Protein AF-A0A959I3H0-F1 (afdb_monomer_lite)

Structure (mmCIF, N/CA/C/O backbone):
data_AF-A0A959I3H0-F1
#
_entry.id   AF-A0A959I3H0-F1
#
loop_
_atom_site.group_PDB
_atom_site.id
_atom_site.type_symbol
_atom_site.label_atom_id
_atom_site.label_alt_id
_atom_site.label_comp_id
_atom_site.label_asym_id
_atom_site.label_entity_id
_atom_site.label_seq_id
_atom_site.pdbx_PDB_ins_code
_atom_site.Cartn_x
_atom_site.Cartn_y
_atom_site.Cartn_z
_atom_site.occupancy
_atom_site.B_iso_or_equiv
_atom_site.auth_seq_id
_atom_site.auth_comp_id
_atom_site.auth_asym_id
_atom_site.auth_atom_id
_atom_site.pdbx_PDB_model_num
ATOM 1 N N . MET A 1 1 ? -0.123 -9.953 -1.216 1.00 85.19 1 MET A N 1
ATOM 2 C CA . MET A 1 1 ? -0.976 -8.933 -1.865 1.00 85.19 1 MET A CA 1
ATOM 3 C C . MET A 1 1 ? -2.348 -8.792 -1.222 1.00 85.19 1 MET A C 1
ATOM 5 O O . MET A 1 1 ? -2.738 -7.659 -0.989 1.00 85.19 1 MET A O 1
ATOM 9 N N . GLN A 1 2 ? -3.035 -9.879 -0.845 1.00 89.44 2 GLN A N 1
ATOM 10 C CA . GLN A 1 2 ? -4.354 -9.787 -0.188 1.00 89.44 2 GLN A CA 1
ATOM 11 C C . GLN A 1 2 ? -4.349 -8.902 1.066 1.00 89.44 2 GLN A C 1
ATOM 13 O O . GLN A 1 2 ? -5.135 -7.968 1.141 1.00 89.44 2 GLN A O 1
ATOM 18 N N . LYS A 1 3 ? -3.363 -9.079 1.952 1.00 89.69 3 LYS A N 1
ATOM 19 C CA . LYS A 1 3 ? -3.213 -8.236 3.148 1.00 89.69 3 LYS A CA 1
ATOM 20 C C . LYS A 1 3 ? -3.054 -6.741 2.845 1.00 89.69 3 LYS A C 1
ATOM 22 O O . LYS A 1 3 ? -3.541 -5.906 3.592 1.00 89.69 3 LYS A O 1
ATOM 27 N N . ALA A 1 4 ? -2.408 -6.395 1.731 1.00 91.50 4 ALA A N 1
ATOM 28 C CA . ALA A 1 4 ? -2.271 -5.004 1.309 1.00 91.50 4 ALA A CA 1
ATOM 29 C C . ALA A 1 4 ? -3.629 -4.397 0.930 1.00 91.50 4 ALA A C 1
ATOM 31 O O . ALA A 1 4 ? -3.931 -3.274 1.308 1.00 91.50 4 ALA A O 1
ATOM 32 N N . LEU A 1 5 ? -4.452 -5.164 0.208 1.00 90.75 5 LEU A N 1
ATOM 33 C CA . LEU A 1 5 ? -5.800 -4.763 -0.187 1.00 90.75 5 LEU A CA 1
ATOM 34 C C . LEU A 1 5 ? -6.711 -4.571 1.031 1.00 90.75 5 LEU A C 1
ATOM 36 O O . LEU A 1 5 ? -7.483 -3.618 1.064 1.00 90.75 5 LEU A O 1
ATOM 40 N N . GLU A 1 6 ? -6.618 -5.456 2.023 1.00 92.00 6 GLU A N 1
ATOM 41 C CA . GLU A 1 6 ? -7.376 -5.335 3.274 1.00 92.00 6 GLU A CA 1
ATOM 42 C C . GLU A 1 6 ? -7.013 -4.052 4.026 1.00 92.00 6 GLU A C 1
ATOM 44 O O . GLU A 1 6 ? -7.905 -3.298 4.398 1.00 92.00 6 GLU A O 1
ATOM 49 N N . LEU A 1 7 ? -5.718 -3.757 4.171 1.00 90.75 7 LEU A N 1
ATOM 50 C CA . LEU A 1 7 ? -5.244 -2.551 4.857 1.00 90.75 7 LEU A CA 1
ATOM 51 C C . LEU A 1 7 ? -5.629 -1.258 4.124 1.00 90.75 7 LEU A C 1
ATOM 53 O O . LEU A 1 7 ? -5.976 -0.275 4.774 1.00 90.75 7 LEU A O 1
ATOM 57 N N . ILE A 1 8 ? -5.604 -1.262 2.784 1.00 90.56 8 ILE A N 1
ATOM 58 C CA . ILE A 1 8 ? -6.052 -0.115 1.976 1.00 90.56 8 ILE A CA 1
ATOM 59 C C . ILE A 1 8 ? -7.549 0.117 2.195 1.00 90.56 8 ILE A C 1
ATOM 61 O O . ILE A 1 8 ? -7.962 1.235 2.479 1.00 90.56 8 ILE A O 1
ATOM 65 N N . ARG A 1 9 ? -8.356 -0.950 2.137 1.00 89.44 9 ARG A N 1
ATOM 66 C CA . ARG A 1 9 ? -9.808 -0.875 2.362 1.00 89.44 9 ARG A CA 1
ATOM 67 C C . ARG A 1 9 ? -10.178 -0.468 3.780 1.00 89.44 9 ARG A C 1
ATOM 69 O O . ARG A 1 9 ? -11.217 0.150 3.980 1.00 89.44 9 ARG A O 1
ATOM 76 N N . GLU A 1 10 ? -9.354 -0.832 4.755 1.00 90.94 10 GLU A N 1
ATOM 77 C CA . GLU A 1 10 ? -9.545 -0.411 6.138 1.00 90.94 10 GLU A CA 1
ATOM 78 C C . GLU A 1 10 ? -9.314 1.102 6.308 1.00 90.94 10 GLU A C 1
ATOM 80 O O . GLU A 1 10 ? -9.840 1.697 7.245 1.00 90.94 10 GLU A O 1
ATOM 85 N N . GLY A 1 11 ? -8.546 1.735 5.410 1.00 85.31 11 GLY A N 1
ATOM 86 C CA . GLY A 1 11 ? -8.331 3.185 5.379 1.00 85.31 11 GLY A CA 1
ATOM 87 C C . GLY A 1 11 ? -7.529 3.738 6.561 1.00 85.31 11 GLY A C 1
ATOM 88 O O . GLY A 1 11 ? -7.406 4.950 6.710 1.00 85.31 11 GLY A O 1
ATOM 89 N N . LYS A 1 12 ? -6.980 2.868 7.417 1.00 83.19 12 LYS A N 1
ATOM 90 C CA . LYS A 1 12 ? -6.216 3.264 8.612 1.00 83.19 12 LYS A CA 1
ATOM 91 C C . LYS A 1 12 ? -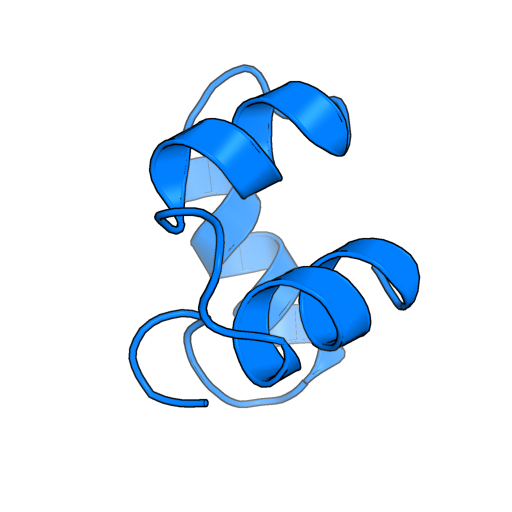4.756 3.588 8.317 1.00 83.19 12 LYS A C 1
ATOM 93 O O . LYS A 1 12 ? -4.112 4.252 9.122 1.00 83.19 12 LYS A O 1
ATOM 98 N N . LEU A 1 13 ? -4.227 3.095 7.199 1.00 86.62 13 LEU A N 1
ATOM 99 C CA . LEU A 1 13 ? -2.824 3.229 6.824 1.00 86.62 13 LEU A CA 1
ATOM 100 C C . LEU A 1 13 ? -2.696 3.857 5.441 1.00 86.62 13 LEU A C 1
ATOM 102 O O . LEU A 1 13 ? -3.436 3.525 4.516 1.00 86.62 13 LEU A O 1
ATOM 106 N N . ASN A 1 14 ? -1.699 4.723 5.282 1.00 89.31 14 ASN A N 1
ATOM 107 C CA . ASN A 1 14 ? -1.349 5.254 3.972 1.00 89.31 14 ASN A CA 1
ATOM 108 C C . ASN A 1 14 ? -0.626 4.193 3.133 1.00 89.31 14 ASN A C 1
ATOM 110 O O . ASN A 1 14 ? 0.083 3.334 3.657 1.00 89.31 14 ASN A O 1
ATOM 114 N N . VAL A 1 15 ? -0.730 4.308 1.807 1.00 88.69 15 VAL A N 1
ATOM 115 C CA . VAL A 1 15 ? -0.123 3.379 0.831 1.00 88.69 15 VAL A CA 1
ATOM 116 C C . VAL A 1 15 ? 1.374 3.140 1.093 1.00 88.69 15 VAL A C 1
ATOM 118 O O . VAL A 1 15 ? 1.869 2.032 0.890 1.00 88.69 15 VAL A O 1
ATOM 121 N N . SER A 1 16 ? 2.091 4.157 1.587 1.00 90.81 16 SER A N 1
ATOM 122 C CA . SER A 1 16 ? 3.496 4.039 1.997 1.00 90.81 16 SER A CA 1
ATOM 123 C C . SER A 1 16 ? 3.682 3.055 3.146 1.00 90.81 16 SER A C 1
ATOM 125 O O . SER A 1 16 ? 4.433 2.092 2.995 1.00 90.81 16 SER A O 1
ATOM 127 N N . GLU A 1 17 ? 2.935 3.217 4.237 1.00 91.75 17 GLU A N 1
ATOM 128 C CA . GLU A 1 17 ? 2.988 2.316 5.394 1.00 91.75 17 GLU A CA 1
ATOM 129 C C . GLU A 1 17 ? 2.677 0.873 4.985 1.00 91.75 17 GLU A C 1
ATOM 131 O O . GLU A 1 17 ? 3.387 -0.061 5.352 1.00 91.75 17 GLU A O 1
ATOM 136 N N . ILE A 1 18 ? 1.649 0.702 4.148 1.00 91.94 18 ILE A N 1
ATOM 137 C CA . ILE A 1 18 ? 1.208 -0.603 3.648 1.00 91.94 18 ILE A CA 1
ATOM 138 C C . ILE A 1 18 ? 2.299 -1.248 2.790 1.00 91.94 18 ILE A C 1
ATOM 140 O O . ILE A 1 18 ? 2.528 -2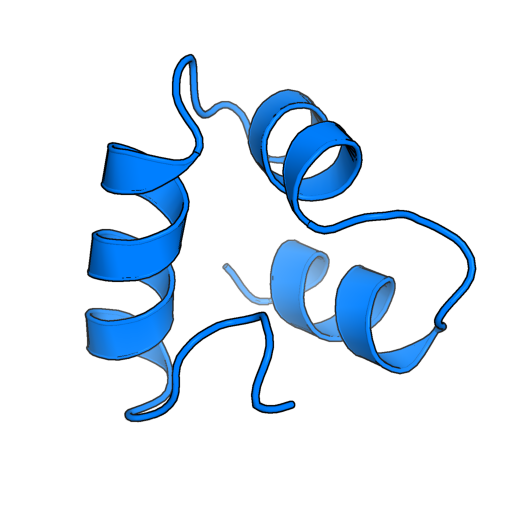.456 2.881 1.00 91.94 18 ILE A O 1
ATOM 144 N N . SER A 1 19 ? 3.014 -0.460 1.982 1.00 91.75 19 SER A N 1
ATOM 145 C CA . SER A 1 19 ? 4.139 -0.964 1.193 1.00 91.75 19 SER A CA 1
ATOM 146 C C . SER A 1 19 ? 5.251 -1.526 2.087 1.00 91.75 19 SER A C 1
ATOM 148 O O . SER A 1 19 ? 5.675 -2.664 1.875 1.00 91.75 19 SER A O 1
ATOM 150 N N . TYR A 1 20 ? 5.623 -0.815 3.155 1.00 90.81 20 TYR A N 1
ATOM 151 C CA . TYR A 1 20 ? 6.614 -1.291 4.123 1.00 90.81 20 TYR A CA 1
ATOM 152 C C . TYR A 1 20 ? 6.123 -2.526 4.889 1.00 90.81 20 TYR A C 1
ATOM 154 O O . TYR A 1 20 ? 6.845 -3.518 4.989 1.00 90.81 20 TYR A O 1
ATOM 162 N N . GLN A 1 21 ? 4.870 -2.529 5.354 1.00 89.50 21 GLN A N 1
ATOM 163 C CA . GLN A 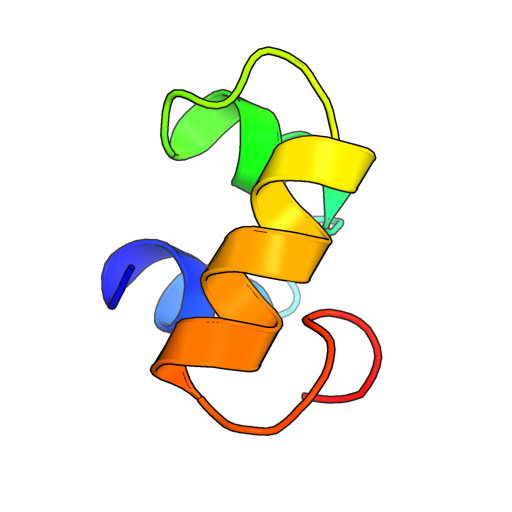1 21 ? 4.274 -3.658 6.081 1.00 89.50 21 GLN A CA 1
ATOM 164 C C . GLN A 1 21 ? 4.166 -4.941 5.251 1.00 89.50 21 GLN A C 1
ATOM 166 O O . GLN A 1 21 ? 4.139 -6.043 5.798 1.00 89.50 21 GLN A O 1
ATOM 171 N N . THR A 1 22 ? 4.069 -4.809 3.931 1.00 88.62 22 THR A N 1
ATOM 172 C CA . THR A 1 22 ? 3.914 -5.941 3.008 1.00 88.62 22 THR A CA 1
ATOM 173 C C . THR A 1 22 ? 5.244 -6.425 2.433 1.00 88.62 22 THR A C 1
ATOM 175 O O . THR A 1 22 ? 5.248 -7.331 1.599 1.00 88.62 22 THR A O 1
ATOM 178 N N . GLY A 1 23 ? 6.365 -5.868 2.909 1.00 88.69 23 GLY A N 1
ATOM 179 C CA . GLY A 1 23 ? 7.720 -6.294 2.562 1.00 88.69 23 GLY A CA 1
ATOM 180 C C . GLY A 1 23 ? 8.320 -5.585 1.348 1.00 88.69 23 GLY A C 1
ATOM 181 O O . GLY A 1 23 ? 9.316 -6.056 0.803 1.00 88.69 23 GLY A O 1
ATOM 182 N N . PHE A 1 24 ? 7.739 -4.469 0.898 1.00 90.50 24 PHE A N 1
ATOM 183 C CA . PHE A 1 24 ? 8.305 -3.664 -0.180 1.00 90.50 24 PHE A CA 1
ATOM 18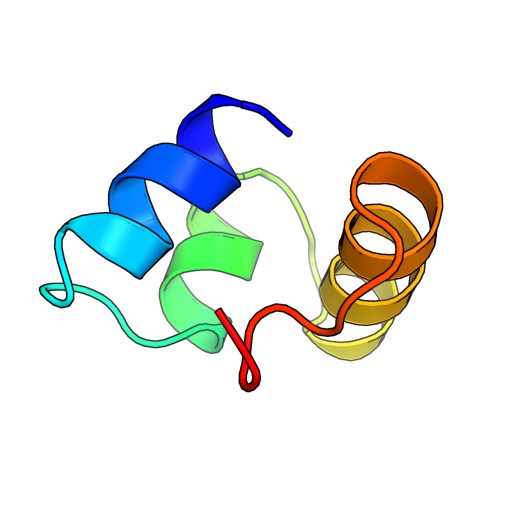4 C C . PHE A 1 24 ? 9.194 -2.555 0.376 1.00 90.50 24 PHE A C 1
ATOM 186 O O . PHE A 1 24 ? 8.793 -1.787 1.241 1.00 90.50 24 PHE A O 1
ATOM 193 N N . SER A 1 25 ? 10.385 -2.407 -0.201 1.00 86.88 25 SER A N 1
ATOM 194 C CA . SER A 1 25 ? 11.314 -1.321 0.145 1.00 86.88 25 SER A CA 1
ATOM 195 C C . SER A 1 25 ? 10.998 0.003 -0.561 1.00 86.88 25 SER A C 1
ATOM 197 O O . SER A 1 25 ? 11.699 0.991 -0.363 1.00 86.88 25 SER A O 1
ATOM 199 N N . SER A 1 26 ? 10.000 0.037 -1.450 1.00 88.88 26 SER A N 1
ATOM 200 C CA . SER A 1 26 ? 9.633 1.24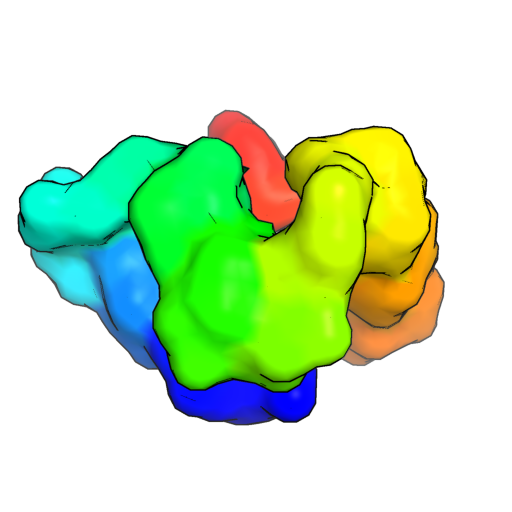2 -2.200 1.00 88.88 26 SER A CA 1
ATOM 201 C C . SER A 1 26 ? 8.187 1.213 -2.685 1.00 88.88 26 SER A C 1
ATOM 203 O O . SER A 1 26 ? 7.740 0.235 -3.296 1.00 88.88 26 SER A O 1
ATOM 205 N N . LEU A 1 27 ? 7.511 2.356 -2.537 1.00 90.50 27 LEU A N 1
ATOM 206 C CA . LEU A 1 27 ? 6.140 2.589 -2.998 1.00 90.50 27 LEU A CA 1
ATOM 207 C C . LEU A 1 27 ? 5.960 2.275 -4.491 1.00 90.50 27 LEU A C 1
ATOM 209 O O . LEU A 1 27 ? 4.973 1.670 -4.887 1.00 90.50 27 LEU A O 1
ATOM 213 N N . GLY A 1 28 ? 6.936 2.629 -5.334 1.00 91.69 28 GLY A N 1
ATOM 214 C CA . GLY A 1 28 ? 6.867 2.369 -6.775 1.00 91.69 28 GLY A CA 1
ATOM 215 C C . GLY A 1 28 ? 6.841 0.876 -7.129 1.00 91.69 28 GLY A C 1
ATOM 216 O O . GLY A 1 28 ? 6.111 0.466 -8.031 1.00 91.69 28 GLY A O 1
ATOM 217 N N . HIS A 1 29 ? 7.595 0.037 -6.406 1.00 92.06 29 HIS A N 1
ATOM 218 C CA . HIS A 1 29 ? 7.539 -1.422 -6.579 1.00 92.06 29 HIS A CA 1
ATOM 219 C C . HIS A 1 29 ? 6.198 -1.979 -6.123 1.00 92.06 29 HIS A C 1
ATOM 221 O O . HIS A 1 29 ? 5.581 -2.767 -6.844 1.00 92.06 29 HIS A O 1
ATOM 227 N N . PHE A 1 30 ? 5.738 -1.523 -4.961 1.00 93.62 30 PHE A N 1
ATOM 228 C CA . PHE A 1 30 ? 4.449 -1.905 -4.415 1.00 93.62 30 PHE A CA 1
ATOM 229 C C . PHE A 1 30 ? 3.307 -1.552 -5.370 1.00 93.62 30 PHE A C 1
ATOM 231 O O . PHE A 1 30 ? 2.576 -2.446 -5.779 1.00 93.62 30 PHE A O 1
ATOM 238 N N . SER A 1 31 ? 3.203 -0.298 -5.818 1.00 92.75 31 SER A N 1
ATOM 239 C CA . SER A 1 31 ? 2.131 0.160 -6.709 1.00 92.75 31 SER A CA 1
ATOM 240 C C . SER A 1 31 ? 2.101 -0.597 -8.032 1.00 92.75 31 SER A C 1
ATOM 242 O O . SER A 1 31 ? 1.026 -0.987 -8.484 1.00 92.75 31 SER A O 1
ATOM 244 N N . ARG A 1 32 ? 3.263 -0.876 -8.642 1.00 93.12 32 ARG A N 1
ATOM 245 C CA . ARG A 1 32 ? 3.335 -1.694 -9.866 1.00 93.12 32 ARG A CA 1
ATOM 246 C C . ARG A 1 32 ? 2.848 -3.120 -9.626 1.00 93.12 32 ARG A C 1
ATOM 248 O O . ARG A 1 32 ? 2.077 -3.648 -10.422 1.00 93.12 32 ARG A O 1
ATOM 255 N N . SER A 1 33 ? 3.287 -3.733 -8.531 1.00 92.69 33 SER A N 1
ATOM 256 C CA . SER A 1 33 ? 2.928 -5.108 -8.186 1.00 92.69 33 SER A CA 1
ATOM 257 C C . SER A 1 33 ? 1.447 -5.224 -7.793 1.00 92.69 33 SER A C 1
ATOM 259 O O . SER A 1 33 ? 0.752 -6.135 -8.239 1.00 92.69 33 SER A O 1
ATOM 261 N N . PHE A 1 34 ? 0.926 -4.248 -7.048 1.00 93.44 34 PHE A N 1
ATOM 262 C CA . PHE A 1 34 ? -0.478 -4.146 -6.662 1.00 93.44 34 PHE A CA 1
ATOM 263 C C . PHE A 1 34 ? -1.376 -3.944 -7.885 1.00 93.44 34 PHE A C 1
ATOM 265 O O . PHE A 1 34 ? -2.336 -4.686 -8.069 1.00 93.44 34 PHE A O 1
ATOM 272 N N . LYS A 1 35 ? -1.010 -3.024 -8.788 1.00 93.56 35 LYS A N 1
ATOM 273 C CA . LYS A 1 35 ? -1.724 -2.818 -10.054 1.00 93.56 35 LYS A CA 1
ATOM 274 C C . LYS A 1 35 ? -1.691 -4.057 -10.945 1.00 93.56 35 LYS A C 1
ATOM 276 O O . LYS A 1 35 ? -2.696 -4.378 -11.566 1.00 93.56 35 LYS A O 1
ATOM 281 N N . LYS A 1 36 ? -0.578 -4.796 -10.979 1.00 93.56 36 LYS A N 1
ATOM 282 C CA . LYS A 1 36 ? -0.492 -6.075 -11.702 1.00 93.56 36 LYS A CA 1
ATOM 283 C C . LYS A 1 36 ? -1.404 -7.150 -11.096 1.00 93.56 36 LYS A C 1
ATOM 285 O O . LYS A 1 36 ? -1.940 -7.961 -11.840 1.00 93.56 36 LYS A O 1
ATOM 290 N N . ALA A 1 37 ? -1.583 -7.154 -9.775 1.00 92.19 37 ALA A N 1
ATOM 291 C CA . ALA A 1 37 ? -2.419 -8.127 -9.074 1.00 92.19 37 ALA A CA 1
ATOM 292 C C . ALA A 1 37 ? -3.924 -7.796 -9.114 1.00 92.19 37 ALA A C 1
ATOM 294 O O . ALA A 1 37 ? -4.737 -8.711 -9.199 1.00 92.19 37 ALA A O 1
ATOM 295 N N . TYR A 1 38 ? -4.297 -6.512 -9.050 1.00 91.88 38 TYR A N 1
ATOM 296 C CA . TYR A 1 38 ? -5.688 -6.062 -8.870 1.00 91.88 38 TYR A CA 1
ATOM 297 C C . TYR A 1 38 ? -6.227 -5.177 -10.003 1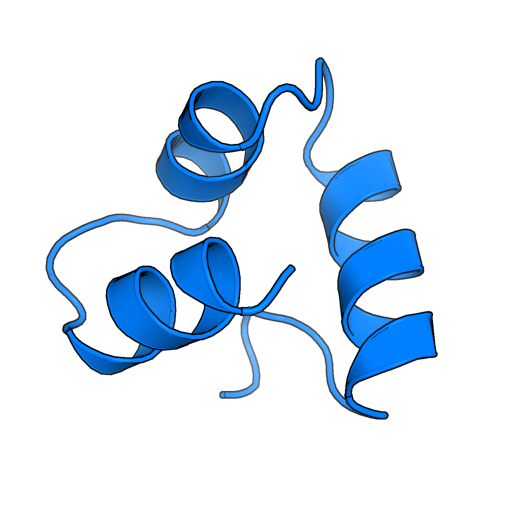.00 91.88 38 TYR A C 1
ATOM 299 O O . TYR A 1 38 ? -7.378 -4.753 -9.961 1.00 91.88 38 TYR A O 1
ATOM 307 N N . GLY A 1 39 ? -5.408 -4.852 -11.003 1.00 92.38 39 GLY A N 1
ATOM 308 C CA . GLY A 1 39 ? -5.779 -4.018 -12.152 1.00 92.38 39 GLY A CA 1
ATOM 309 C C . GLY A 1 39 ? -5.872 -2.513 -11.868 1.00 92.38 39 GLY A C 1
ATOM 310 O O . GLY A 1 39 ? -5.922 -1.725 -12.809 1.00 92.38 39 GLY A O 1
ATOM 311 N N . LYS A 1 40 ? -5.850 -2.096 -10.598 1.00 90.62 40 LYS A N 1
ATOM 312 C CA . LYS A 1 40 ? -5.955 -0.696 -10.153 1.00 90.62 40 LYS A CA 1
ATOM 313 C C . LYS A 1 40 ? -4.793 -0.321 -9.248 1.00 90.62 40 LYS A C 1
ATOM 315 O O . LYS A 1 40 ? -4.211 -1.192 -8.600 1.00 90.62 40 LYS A O 1
ATOM 320 N N . SER A 1 41 ? -4.434 0.957 -9.206 1.00 89.88 41 SER A N 1
ATOM 321 C CA . SER A 1 41 ? -3.393 1.430 -8.292 1.00 89.88 41 SER A CA 1
ATOM 322 C C . SER A 1 41 ? -3.914 1.398 -6.851 1.00 89.88 41 SER A C 1
ATOM 324 O O . SER A 1 41 ? -5.106 1.595 -6.634 1.00 89.88 41 SER A O 1
ATOM 326 N N . PRO A 1 42 ? -3.051 1.188 -5.847 1.00 87.56 42 PRO A N 1
ATOM 327 C CA . PRO A 1 42 ? -3.478 1.153 -4.448 1.00 87.56 42 PRO A CA 1
ATOM 328 C C . PRO A 1 42 ? -4.052 2.487 -3.940 1.00 87.56 42 PRO A C 1
ATOM 330 O O . PRO A 1 42 ? -4.705 2.500 -2.911 1.00 87.56 42 PRO A O 1
ATOM 333 N N . SER A 1 43 ? -3.824 3.597 -4.649 1.00 86.12 43 SER A N 1
ATOM 334 C CA . SER A 1 43 ? -4.452 4.901 -4.393 1.00 86.12 43 SER A CA 1
ATOM 335 C C . SER A 1 43 ? -5.842 5.066 -5.026 1.00 86.12 43 SER A C 1
ATOM 337 O O . SER A 1 43 ? -6.483 6.085 -4.808 1.00 86.12 43 SER A O 1
ATOM 339 N N . GLU A 1 44 ? -6.266 4.131 -5.880 1.00 84.88 44 GLU A N 1
ATOM 340 C CA . GLU A 1 44 ? -7.557 4.143 -6.594 1.00 84.88 44 GLU A CA 1
ATOM 341 C C . GLU A 1 44 ? -8.567 3.145 -5.999 1.00 84.88 44 GLU A C 1
ATOM 343 O O . GLU A 1 44 ? -9.673 2.995 -6.526 1.00 84.88 44 GLU A O 1
ATOM 348 N N . VAL A 1 45 ? -8.156 2.403 -4.968 1.00 83.00 45 VAL A N 1
ATOM 349 C CA . VAL A 1 45 ? -8.969 1.427 -4.230 1.00 83.00 45 VAL A CA 1
ATOM 350 C C . VAL A 1 45 ? -9.417 2.054 -2.926 1.00 83.00 45 VAL A C 1
ATOM 352 O O . VAL A 1 45 ? -10.605 1.853 -2.598 1.00 83.00 45 VAL A O 1
#

Secondary structure (DSSP, 8-state):
-HHHHHHHHHTSS-HHHHHHHTT-S-HHHHHHHHHHHHSS-TT--

Radius of gyration: 8.93 Å; chains: 1; bounding box: 21×15×21 Å

Foldseek 3Di:
DVQLLVVLVVVPDDLVVSCVVVPHPDSVVVQVVVCVVPVDGSVVD

Sequence (45 aa):
MQKALELIREGKLNVSEISYQTGFSSLGHFSRSFKKAYGKSPSEV

pLDDT: mean 89.98, std 2.72, range [83.0, 93.62]